Protein AF-A0A1B6LZZ6-F1 (afdb_monomer_lite)

Radius of gyration: 17.06 Å; chains: 1; bounding box: 38×44×40 Å

Structure (mmCIF, N/CA/C/O backbone):
data_AF-A0A1B6LZZ6-F1
#
_entry.id   AF-A0A1B6LZZ6-F1
#
loop_
_atom_site.group_PDB
_atom_site.id
_atom_site.type_symbol
_atom_site.label_atom_id
_atom_site.label_alt_id
_atom_site.label_comp_id
_atom_site.label_asym_id
_atom_site.label_entity_id
_atom_site.label_seq_id
_atom_site.pdbx_PDB_ins_code
_atom_site.Cartn_x
_atom_site.Cartn_y
_atom_site.Cartn_z
_atom_site.occupancy
_atom_site.B_iso_or_equiv
_atom_site.auth_seq_id
_atom_site.auth_comp_id
_atom_site.auth_asym_id
_atom_site.auth_atom_id
_atom_site.pdbx_PDB_model_num
ATOM 1 N N . LEU A 1 1 ? -4.001 -24.089 5.036 1.00 35.41 1 LEU A N 1
ATOM 2 C CA . LEU A 1 1 ? -5.277 -23.352 5.166 1.00 35.41 1 LEU A CA 1
ATOM 3 C C . LEU A 1 1 ? -5.196 -22.078 4.328 1.00 35.41 1 LEU A C 1
ATOM 5 O O . LEU A 1 1 ? -4.491 -21.163 4.716 1.00 35.41 1 LEU A O 1
ATOM 9 N N . ARG A 1 2 ? -5.837 -22.035 3.153 1.00 36.41 2 ARG A N 1
ATOM 10 C CA . ARG A 1 2 ? -5.922 -20.825 2.317 1.00 36.41 2 ARG A CA 1
ATOM 11 C C . ARG A 1 2 ? -7.156 -20.035 2.760 1.00 36.41 2 ARG A C 1
ATOM 13 O O . ARG A 1 2 ? -8.267 -20.458 2.454 1.00 36.41 2 ARG A O 1
ATOM 20 N N . ARG A 1 3 ? -6.993 -18.926 3.487 1.00 37.34 3 ARG A N 1
ATOM 21 C CA . ARG A 1 3 ? -8.081 -17.947 3.624 1.00 37.34 3 ARG A CA 1
ATOM 22 C C . ARG A 1 3 ? -8.238 -17.268 2.264 1.00 37.34 3 ARG A C 1
ATOM 24 O O . ARG A 1 3 ? -7.426 -16.436 1.883 1.00 37.34 3 ARG A O 1
ATOM 31 N N . ALA A 1 4 ? -9.231 -17.701 1.491 1.00 39.72 4 ALA A N 1
ATOM 32 C CA . ALA A 1 4 ? -9.656 -16.967 0.309 1.00 39.72 4 ALA A CA 1
ATOM 33 C C . ALA A 1 4 ? -10.131 -15.576 0.754 1.00 39.72 4 ALA A C 1
ATOM 35 O O . ALA A 1 4 ? -10.901 -15.469 1.710 1.00 39.72 4 ALA A O 1
ATOM 36 N N . PHE A 1 5 ? -9.646 -14.531 0.083 1.00 45.81 5 PHE A N 1
ATOM 37 C CA . PHE A 1 5 ? -10.030 -13.138 0.305 1.00 45.81 5 PHE A CA 1
ATOM 38 C C . PHE A 1 5 ? -11.502 -12.971 -0.108 1.00 45.81 5 PHE A C 1
ATOM 40 O O . PHE A 1 5 ? -11.811 -12.691 -1.262 1.00 45.81 5 PHE A O 1
ATOM 47 N N . ASN A 1 6 ? -12.425 -13.264 0.810 1.00 41.66 6 ASN A N 1
ATOM 48 C CA . ASN A 1 6 ? -13.866 -13.285 0.560 1.00 41.66 6 ASN A CA 1
ATOM 49 C C . ASN A 1 6 ? -14.479 -11.957 1.023 1.00 41.66 6 ASN A C 1
ATOM 51 O O . ASN A 1 6 ? -15.253 -11.905 1.975 1.00 41.66 6 ASN A O 1
ATOM 55 N N . ALA A 1 7 ? -14.039 -10.864 0.399 1.00 49.19 7 ALA A N 1
ATOM 56 C CA . ALA A 1 7 ? -14.571 -9.536 0.666 1.00 49.19 7 ALA A CA 1
ATOM 57 C C . ALA A 1 7 ? -15.867 -9.350 -0.131 1.00 49.19 7 ALA A C 1
ATOM 59 O O . ALA A 1 7 ? -15.845 -9.330 -1.361 1.00 49.19 7 ALA A O 1
ATOM 60 N N . GLN A 1 8 ? -16.997 -9.212 0.561 1.00 47.19 8 GLN A N 1
ATOM 61 C CA . GLN A 1 8 ? -18.284 -8.922 -0.081 1.00 47.19 8 GLN A CA 1
ATOM 62 C C . GLN A 1 8 ? -18.425 -7.428 -0.404 1.00 47.19 8 GLN A C 1
ATOM 64 O O . GLN A 1 8 ? -19.206 -7.056 -1.280 1.00 47.19 8 GLN A O 1
ATOM 69 N N . ARG A 1 9 ? -17.655 -6.568 0.279 1.00 51.53 9 ARG A N 1
ATOM 70 C CA . ARG A 1 9 ? -17.608 -5.118 0.053 1.00 51.53 9 ARG A CA 1
ATOM 71 C C . ARG A 1 9 ? -16.180 -4.595 0.185 1.00 51.53 9 ARG A C 1
ATOM 73 O O . ARG A 1 9 ? -15.504 -4.857 1.176 1.00 51.53 9 ARG A O 1
ATOM 80 N N . LEU A 1 10 ? -15.743 -3.848 -0.827 1.00 52.16 10 LEU A N 1
ATOM 81 C CA . LEU A 1 10 ? -14.418 -3.238 -0.907 1.00 52.16 10 LEU A CA 1
ATOM 82 C C . LEU A 1 10 ? -14.544 -1.724 -0.724 1.00 52.16 10 LEU A C 1
ATOM 84 O O . LEU A 1 10 ? -15.205 -1.066 -1.527 1.00 52.16 10 LEU A O 1
ATOM 88 N N . ILE A 1 11 ? -13.885 -1.169 0.292 1.00 60.25 11 ILE A N 1
ATOM 89 C CA . ILE A 1 11 ? -13.703 0.281 0.415 1.00 60.25 11 ILE A CA 1
ATOM 90 C C . ILE A 1 11 ? -12.314 0.620 -0.122 1.00 60.25 11 ILE A C 1
ATOM 92 O O . ILE A 1 11 ? -11.302 0.230 0.461 1.00 60.25 11 ILE A O 1
ATOM 96 N N . TYR A 1 12 ? -12.280 1.328 -1.254 1.00 60.28 12 TYR A N 1
ATOM 97 C CA . TYR A 1 12 ? -11.054 1.800 -1.891 1.00 60.28 12 TYR A CA 1
ATOM 98 C C . TYR A 1 12 ? -10.802 3.261 -1.528 1.00 60.28 12 TYR A C 1
ATOM 100 O O . TYR A 1 12 ? -11.592 4.138 -1.881 1.00 60.28 12 TYR A O 1
ATOM 108 N N . LEU A 1 13 ? -9.685 3.523 -0.851 1.00 59.69 13 LEU A N 1
ATOM 109 C CA . LEU A 1 13 ? -9.246 4.873 -0.518 1.00 59.69 13 LEU A CA 1
ATOM 110 C C . LEU A 1 13 ? -7.929 5.173 -1.236 1.00 59.69 13 LEU A C 1
ATOM 112 O O . LEU A 1 13 ? -6.887 4.585 -0.931 1.00 59.69 13 LEU A O 1
ATOM 116 N N . ARG A 1 14 ? -7.976 6.111 -2.188 1.00 56.91 14 ARG A N 1
ATOM 117 C CA . ARG A 1 14 ? -6.795 6.649 -2.870 1.00 56.91 14 ARG A CA 1
ATOM 118 C C . ARG A 1 14 ? -6.535 8.064 -2.384 1.00 56.91 14 ARG A C 1
ATOM 120 O O . ARG A 1 14 ? -7.313 8.966 -2.677 1.00 56.91 14 ARG A O 1
ATOM 127 N N . TRP A 1 15 ? -5.422 8.250 -1.688 1.00 65.00 15 TRP A N 1
ATOM 128 C CA . TRP A 1 15 ? -4.991 9.553 -1.193 1.00 65.00 15 TRP A CA 1
ATOM 129 C C . TRP A 1 15 ? -3.893 10.087 -2.110 1.00 65.00 15 TRP A C 1
ATOM 131 O O . TRP A 1 15 ? -2.809 9.509 -2.166 1.00 65.00 15 TRP A O 1
ATOM 141 N N . ILE A 1 16 ? -4.198 11.134 -2.885 1.00 49.19 16 ILE A N 1
ATOM 142 C CA . ILE A 1 16 ? -3.236 11.728 -3.827 1.00 49.19 16 ILE A CA 1
ATOM 143 C C . ILE A 1 16 ? -2.552 12.975 -3.268 1.00 49.19 16 ILE A C 1
ATOM 145 O O . ILE A 1 16 ? -1.388 13.155 -3.579 1.00 49.19 16 ILE A O 1
ATOM 149 N N . ASP A 1 17 ? -3.172 13.764 -2.389 1.00 53.88 17 ASP A N 1
ATOM 150 C CA . ASP A 1 17 ? -2.492 14.915 -1.787 1.00 53.88 17 ASP A CA 1
ATOM 151 C C . ASP A 1 17 ? -3.125 15.312 -0.450 1.00 53.88 17 ASP A C 1
ATOM 153 O O . ASP A 1 17 ? -4.342 15.440 -0.333 1.00 53.88 17 ASP A O 1
ATOM 157 N N . LEU A 1 18 ? -2.281 15.531 0.562 1.00 58.72 18 LEU A N 1
ATOM 158 C CA . LEU A 1 18 ? -2.628 16.052 1.894 1.00 58.72 18 LEU A CA 1
ATOM 159 C C . LEU A 1 18 ? -2.876 17.574 1.872 1.00 58.72 18 LEU A C 1
ATOM 161 O O . LEU A 1 18 ? -2.732 18.229 2.896 1.00 58.72 18 LEU A O 1
ATOM 165 N N . SER A 1 19 ? -3.227 18.174 0.730 1.00 59.06 19 SER A N 1
ATOM 166 C CA . SER A 1 19 ? -3.187 19.632 0.495 1.00 59.06 19 SER A CA 1
ATOM 167 C C . SER A 1 19 ? -4.204 20.476 1.291 1.00 59.06 19 SER A C 1
ATOM 169 O O . SER A 1 19 ? -4.437 21.639 0.971 1.00 59.06 19 SER A O 1
ATOM 171 N N . GLY A 1 20 ? -4.762 19.929 2.371 1.00 65.00 20 GLY A N 1
ATOM 172 C CA . GLY A 1 20 ? -5.541 20.664 3.367 1.00 65.00 20 GLY A CA 1
ATOM 173 C C . GLY A 1 20 ? -5.968 19.855 4.598 1.00 65.00 20 GLY A C 1
ATOM 174 O O . GLY A 1 20 ? -6.570 20.432 5.498 1.00 65.00 20 GLY A O 1
ATOM 175 N N . ALA A 1 21 ? -5.686 18.548 4.660 1.00 73.00 21 ALA A N 1
ATOM 176 C CA . ALA A 1 21 ? -6.045 17.700 5.796 1.00 73.00 21 ALA A CA 1
ATOM 177 C C . ALA A 1 21 ? -4.821 17.434 6.674 1.00 73.00 21 ALA A C 1
ATOM 179 O O . ALA A 1 21 ? -3.774 17.023 6.173 1.00 73.00 21 ALA A O 1
ATOM 180 N N . ASP A 1 22 ? -4.973 17.629 7.983 1.00 85.62 22 ASP A N 1
ATOM 181 C CA . ASP A 1 22 ? -3.930 17.274 8.940 1.00 85.62 22 ASP A CA 1
ATOM 182 C C . ASP A 1 22 ? -3.769 15.748 9.004 1.00 85.62 22 ASP A C 1
ATOM 184 O O . ASP A 1 22 ? -4.754 15.001 9.021 1.00 85.62 22 ASP A O 1
ATOM 188 N N . VAL A 1 23 ? -2.526 15.266 9.068 1.00 86.69 23 VAL A N 1
ATOM 189 C CA . VAL A 1 23 ? -2.228 13.825 9.088 1.00 86.69 23 VAL A CA 1
ATOM 190 C C . VAL A 1 23 ? -2.939 13.104 10.240 1.00 86.69 23 VAL A C 1
ATOM 192 O O . VAL A 1 23 ? -3.386 11.968 10.077 1.00 86.69 23 VAL A O 1
ATOM 195 N N . THR A 1 24 ? -3.146 13.777 11.376 1.00 88.75 24 THR A N 1
ATOM 196 C CA . THR A 1 24 ? -3.864 13.227 12.535 1.00 88.75 24 THR A CA 1
ATOM 197 C C . THR A 1 24 ? -5.334 12.966 12.213 1.00 88.75 24 THR A C 1
ATOM 199 O O . THR A 1 24 ? -5.891 11.955 12.647 1.00 88.75 24 THR A O 1
ATOM 202 N N . GLN A 1 25 ? -5.969 13.830 11.414 1.00 89.50 25 GLN A N 1
ATOM 203 C CA . GLN A 1 25 ? -7.356 13.641 10.975 1.00 89.50 25 GLN A CA 1
ATOM 204 C C . GLN A 1 25 ? -7.477 12.426 10.055 1.00 89.50 25 GLN A C 1
ATOM 206 O O . GLN A 1 25 ? -8.403 11.628 10.203 1.00 89.50 25 GLN A O 1
ATOM 211 N N . VAL A 1 26 ? -6.509 12.244 9.153 1.00 88.31 26 VAL A N 1
ATOM 212 C CA . VAL A 1 26 ? -6.462 11.080 8.258 1.00 88.31 26 VAL A CA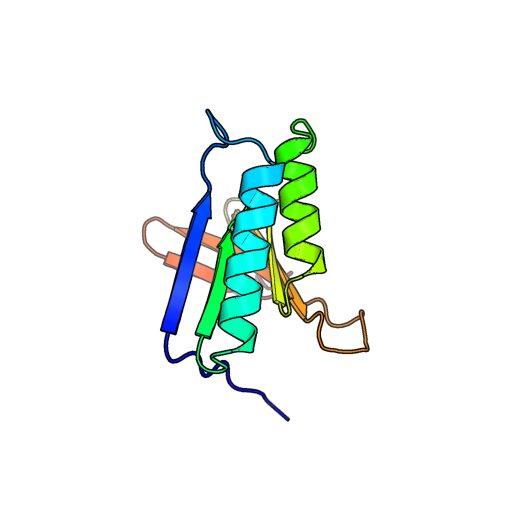 1
ATOM 213 C C . VAL A 1 26 ? -6.267 9.790 9.055 1.00 88.31 26 VAL A C 1
ATOM 215 O O . VAL A 1 26 ? -6.992 8.820 8.839 1.00 88.31 26 VAL A O 1
ATOM 218 N N . VAL A 1 27 ? -5.342 9.777 10.018 1.00 89.56 27 VAL A N 1
ATOM 219 C CA . VAL A 1 27 ? -5.129 8.623 10.908 1.00 89.56 27 VAL A CA 1
ATOM 220 C C . VAL A 1 27 ? -6.394 8.303 11.706 1.00 89.56 27 VAL A C 1
ATOM 222 O O . VAL A 1 27 ? -6.806 7.145 11.750 1.00 89.56 27 VAL A O 1
ATOM 225 N N . THR A 1 28 ? -7.054 9.318 12.271 1.00 91.50 28 THR A N 1
ATOM 226 C CA . THR A 1 28 ? -8.316 9.146 13.011 1.00 91.50 28 THR A CA 1
ATOM 227 C C . THR A 1 28 ? -9.395 8.530 12.121 1.00 91.50 28 THR A C 1
ATOM 229 O O . THR A 1 28 ? -10.059 7.572 12.511 1.00 91.50 28 THR A O 1
ATOM 232 N N . PHE A 1 29 ? -9.534 9.020 10.889 1.00 90.38 29 PHE A N 1
ATOM 233 C CA . PHE A 1 29 ? -10.483 8.469 9.927 1.00 90.38 29 PHE A CA 1
ATOM 234 C C . PHE A 1 29 ? -10.193 6.995 9.604 1.00 90.38 29 PHE A C 1
ATOM 236 O O . PHE A 1 29 ? -11.104 6.168 9.635 1.00 90.38 29 PHE A O 1
ATOM 243 N N . LEU A 1 30 ? -8.927 6.639 9.361 1.00 90.56 30 LEU A N 1
ATOM 244 C CA . LEU A 1 30 ? -8.531 5.250 9.110 1.00 90.56 30 LEU A CA 1
ATOM 245 C C . LEU A 1 30 ? -8.821 4.336 10.309 1.00 90.56 30 LEU A C 1
ATOM 247 O O . LEU A 1 30 ? -9.270 3.205 10.120 1.00 90.56 30 LEU A O 1
ATOM 251 N N . GLN A 1 31 ? -8.620 4.823 11.536 1.00 91.25 31 GLN A N 1
ATOM 252 C CA . GLN A 1 31 ? -8.987 4.093 12.753 1.00 91.25 31 GLN A CA 1
ATOM 253 C C . GLN A 1 31 ? -10.499 3.853 12.832 1.00 91.25 31 GLN A C 1
ATOM 255 O O . GLN A 1 31 ? -10.921 2.737 13.136 1.00 91.25 31 GLN A O 1
ATOM 260 N N . CYS A 1 32 ? -11.323 4.848 12.491 1.00 91.38 32 CYS A N 1
ATOM 261 C CA . CYS A 1 32 ? -12.774 4.674 12.414 1.00 91.38 32 CYS A CA 1
ATOM 262 C C . CYS A 1 32 ? -13.171 3.636 11.353 1.00 91.38 32 CYS A C 1
ATOM 264 O O . CYS A 1 32 ? -13.993 2.763 11.631 1.00 91.38 32 CYS A O 1
ATOM 266 N N . CYS A 1 33 ? -12.570 3.678 10.157 1.00 90.06 33 CYS A N 1
ATOM 267 C CA . CYS A 1 33 ? -12.810 2.670 9.120 1.00 90.06 33 CYS A CA 1
ATOM 268 C C . CYS A 1 33 ? -12.451 1.257 9.596 1.00 90.06 33 CYS A C 1
ATOM 270 O O . CYS A 1 33 ? -13.181 0.309 9.309 1.00 90.06 33 CYS A O 1
ATOM 272 N N . ARG A 1 34 ? -11.356 1.115 10.349 1.00 87.81 34 ARG A N 1
ATOM 273 C CA . ARG A 1 34 ? -10.946 -0.166 10.931 1.00 87.81 34 ARG A CA 1
ATOM 274 C C . ARG A 1 34 ? -11.940 -0.667 11.980 1.00 87.81 34 ARG A C 1
ATOM 276 O O . ARG A 1 34 ? -12.340 -1.822 11.919 1.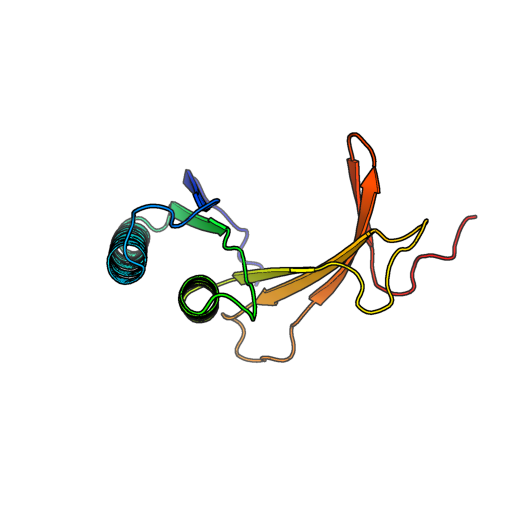00 87.81 34 ARG A O 1
ATOM 283 N N . ALA A 1 35 ? -12.414 0.199 12.874 1.00 90.44 35 ALA A N 1
ATOM 284 C CA . ALA A 1 35 ? -13.442 -0.168 13.854 1.00 90.44 35 ALA A CA 1
ATOM 285 C C . ALA A 1 35 ? -14.750 -0.643 13.180 1.00 90.44 35 ALA A C 1
ATOM 287 O O . ALA A 1 35 ? -15.403 -1.584 13.638 1.00 90.44 35 ALA A O 1
ATOM 288 N N . LEU A 1 36 ? -15.116 -0.038 12.044 1.00 88.00 36 LEU A N 1
ATOM 289 C CA . LEU A 1 36 ? -16.249 -0.496 11.233 1.00 88.00 36 LEU A CA 1
ATOM 290 C C . LEU A 1 36 ? -15.995 -1.878 10.614 1.00 88.00 36 LEU A C 1
ATOM 292 O O . LEU A 1 36 ? -16.881 -2.729 10.648 1.00 88.00 36 LEU A O 1
ATOM 296 N N . GLN A 1 37 ? -14.789 -2.123 10.095 1.00 86.62 37 GLN A N 1
ATOM 297 C CA . GLN A 1 37 ? -14.385 -3.431 9.567 1.00 86.62 37 GLN A CA 1
ATOM 298 C C . GLN A 1 37 ? -14.423 -4.532 10.644 1.00 86.62 37 GLN A C 1
ATOM 300 O O . GLN A 1 37 ? -14.805 -5.664 10.361 1.00 86.62 37 GLN A O 1
ATOM 305 N N . GLU A 1 38 ? -14.076 -4.218 11.893 1.00 85.81 38 GLU A N 1
ATOM 306 C CA . GLU A 1 38 ? -14.181 -5.173 13.008 1.00 85.81 38 GLU A CA 1
ATOM 307 C C . GLU A 1 38 ? -15.636 -5.569 13.305 1.00 85.81 38 GLU A C 1
ATOM 309 O O . GLU A 1 38 ? -15.904 -6.699 13.725 1.00 85.81 38 GLU A O 1
ATOM 314 N N . THR A 1 39 ? -16.578 -4.660 13.039 1.00 87.75 39 THR A N 1
ATOM 315 C CA . THR A 1 39 ? -18.018 -4.885 13.225 1.00 87.75 39 THR A CA 1
ATOM 316 C C . THR A 1 39 ? -18.639 -5.653 12.048 1.00 87.75 39 THR A C 1
ATOM 318 O O . THR A 1 39 ? -19.529 -6.478 12.257 1.00 87.75 39 THR A O 1
ATOM 321 N N . ASP A 1 40 ? -18.151 -5.439 10.821 1.00 85.69 40 ASP A N 1
ATOM 322 C CA . ASP A 1 40 ? -18.568 -6.154 9.606 1.00 85.69 40 ASP A CA 1
ATOM 323 C C . ASP A 1 40 ? -17.401 -6.944 8.992 1.00 85.69 40 ASP A C 1
ATOM 325 O O . ASP A 1 40 ? -16.630 -6.445 8.171 1.00 85.69 40 ASP A O 1
ATOM 329 N N . ARG A 1 41 ? -17.318 -8.235 9.339 1.00 77.75 41 ARG A N 1
ATOM 330 C CA . ARG A 1 41 ? -16.268 -9.148 8.851 1.00 77.75 41 ARG A CA 1
ATOM 331 C C . ARG A 1 41 ? -16.288 -9.394 7.334 1.00 77.75 41 ARG A C 1
ATOM 333 O O . ARG A 1 41 ? -15.363 -10.029 6.830 1.00 77.75 41 ARG A O 1
ATOM 340 N N . GLY A 1 42 ? -17.320 -8.952 6.612 1.00 82.50 42 GLY A N 1
ATOM 341 C CA . GLY A 1 42 ? -17.388 -9.019 5.148 1.00 82.50 42 GLY A CA 1
ATOM 342 C C . GLY A 1 42 ? -16.708 -7.842 4.441 1.00 82.50 42 GLY A C 1
ATOM 343 O O . GLY A 1 42 ? -16.585 -7.857 3.208 1.00 82.50 42 GLY A O 1
ATOM 344 N N . LEU A 1 43 ? -16.279 -6.830 5.200 1.00 84.69 43 LEU A N 1
ATOM 345 C CA . LEU A 1 43 ? -15.682 -5.603 4.694 1.00 84.69 43 LEU A CA 1
ATOM 346 C C . LEU A 1 43 ? -14.161 -5.736 4.568 1.00 84.69 43 LEU A C 1
ATOM 348 O O . LEU A 1 43 ? -13.471 -6.142 5.501 1.00 84.69 43 LEU A O 1
ATOM 352 N N . ALA A 1 44 ? -13.632 -5.342 3.410 1.00 86.31 44 ALA A N 1
ATOM 353 C CA . ALA A 1 44 ? -12.200 -5.182 3.195 1.00 86.31 44 ALA A CA 1
ATOM 354 C C . ALA A 1 44 ? -11.857 -3.708 2.979 1.00 86.31 44 ALA A C 1
ATOM 356 O O . ALA A 1 44 ? -12.432 -3.037 2.115 1.00 86.31 44 ALA A O 1
ATOM 357 N N . LEU A 1 45 ? -10.887 -3.224 3.752 1.00 87.25 45 LEU A N 1
ATOM 358 C CA . LEU A 1 45 ? -10.338 -1.883 3.622 1.00 87.25 45 LEU A CA 1
ATOM 359 C C . LEU A 1 45 ? -9.043 -1.944 2.810 1.00 87.25 45 LEU A C 1
ATOM 361 O O . LEU A 1 45 ? -8.081 -2.591 3.218 1.00 87.25 45 LEU A O 1
ATOM 365 N N . VAL A 1 46 ? -9.015 -1.258 1.668 1.00 89.94 46 VAL A N 1
ATOM 366 C CA . VAL A 1 46 ? -7.806 -1.118 0.849 1.00 89.94 46 VAL A CA 1
ATOM 367 C C . VAL A 1 46 ? -7.386 0.340 0.832 1.00 89.94 46 VAL A C 1
ATOM 369 O O . VAL A 1 46 ? -8.108 1.212 0.344 1.00 89.94 46 VAL A O 1
ATOM 372 N N . VAL A 1 47 ? -6.191 0.587 1.364 1.00 89.12 47 VAL A N 1
ATOM 373 C CA . VAL A 1 47 ? -5.611 1.923 1.490 1.00 89.12 47 VAL A CA 1
ATOM 374 C C . VAL A 1 47 ? -4.384 2.018 0.596 1.00 89.12 47 VAL A C 1
ATOM 376 O O . VAL A 1 47 ? -3.453 1.223 0.714 1.00 89.12 47 VAL A O 1
ATOM 379 N N . CYS A 1 48 ? -4.375 3.006 -0.295 1.00 89.62 48 CYS A N 1
ATOM 380 C CA . CYS A 1 48 ? -3.205 3.346 -1.093 1.00 89.62 48 CYS A CA 1
ATOM 381 C C . CYS A 1 48 ? -2.581 4.637 -0.562 1.00 89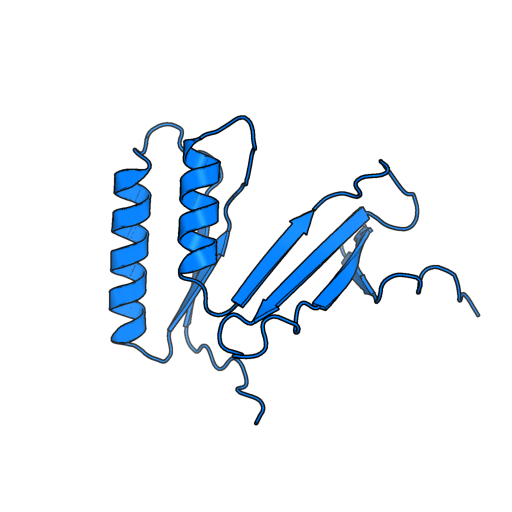.62 48 CYS A C 1
ATOM 383 O O . CYS A 1 48 ? -3.229 5.685 -0.555 1.00 89.62 48 CYS A O 1
ATOM 385 N N . THR A 1 49 ? -1.313 4.558 -0.165 1.00 86.81 49 THR A N 1
ATOM 386 C CA . THR A 1 49 ? -0.521 5.699 0.304 1.00 86.81 49 THR A CA 1
ATOM 387 C C . THR A 1 49 ? 0.721 5.869 -0.555 1.00 86.81 49 THR A C 1
ATOM 389 O O . THR A 1 49 ? 1.376 4.886 -0.909 1.00 86.81 49 THR A O 1
ATOM 392 N N . HIS A 1 50 ? 1.090 7.115 -0.834 1.00 85.81 50 HIS A N 1
ATOM 393 C CA . HIS A 1 50 ? 2.432 7.427 -1.308 1.00 85.81 50 HIS A CA 1
ATOM 394 C C . HIS A 1 50 ? 3.395 7.495 -0.124 1.00 85.81 50 HIS A C 1
ATOM 396 O O . HIS A 1 50 ? 3.042 7.986 0.945 1.00 85.81 50 HIS A O 1
ATOM 402 N N . ARG A 1 51 ? 4.618 7.006 -0.332 1.00 85.56 51 ARG A N 1
ATOM 403 C CA . ARG A 1 51 ? 5.729 7.169 0.603 1.00 85.56 51 ARG A CA 1
ATOM 404 C C . ARG A 1 51 ? 6.801 8.010 -0.074 1.00 85.56 51 ARG A C 1
ATOM 406 O O . ARG A 1 51 ? 7.339 7.599 -1.100 1.00 85.56 51 ARG A O 1
ATOM 413 N N . SER A 1 52 ? 7.118 9.148 0.526 1.00 84.50 52 SER A N 1
ATOM 414 C CA . SER A 1 52 ? 8.275 9.968 0.180 1.00 84.50 52 SER A CA 1
ATOM 415 C C . SER A 1 52 ? 9.175 10.079 1.403 1.00 84.50 52 SER A C 1
ATOM 417 O O . SER A 1 52 ? 8.687 10.299 2.509 1.00 84.50 52 SER A O 1
ATOM 419 N N . GLU A 1 53 ? 10.487 9.931 1.220 1.00 83.75 53 GLU A N 1
ATOM 420 C CA . GLU A 1 53 ? 11.450 10.161 2.308 1.00 83.75 53 GLU A CA 1
ATOM 421 C C . GLU A 1 53 ? 11.594 11.654 2.646 1.00 83.75 53 GLU A C 1
ATOM 423 O O . GLU A 1 53 ? 12.054 11.996 3.731 1.00 83.75 53 GLU A O 1
ATOM 428 N N . GLU A 1 54 ? 11.148 12.542 1.756 1.00 89.19 54 GLU A N 1
ATOM 429 C CA . GLU A 1 54 ? 11.202 13.998 1.935 1.00 89.19 54 GLU A CA 1
ATOM 430 C C . GLU A 1 54 ? 9.952 14.554 2.636 1.00 89.19 54 GLU A C 1
ATOM 432 O O . GLU A 1 54 ? 9.956 15.690 3.106 1.00 89.19 54 GLU A O 1
ATOM 437 N N . ASN A 1 55 ? 8.876 13.764 2.734 1.00 88.00 55 ASN A N 1
ATOM 438 C CA . ASN A 1 55 ? 7.615 14.186 3.337 1.00 88.00 55 ASN A CA 1
ATOM 439 C C . ASN A 1 55 ? 7.309 13.360 4.596 1.00 88.00 55 ASN A C 1
ATOM 441 O O . ASN A 1 55 ? 6.936 12.186 4.525 1.00 88.00 55 ASN A O 1
ATOM 445 N N . ARG A 1 56 ? 7.440 14.004 5.763 1.00 89.31 56 ARG A N 1
ATOM 446 C CA . ARG A 1 56 ? 7.220 13.378 7.075 1.00 89.31 56 ARG A CA 1
ATOM 447 C C . ARG A 1 56 ? 5.801 12.834 7.239 1.00 89.31 56 ARG A C 1
ATOM 449 O O . ARG A 1 56 ? 5.650 11.745 7.785 1.00 89.31 56 ARG A O 1
ATOM 456 N N . ASP A 1 57 ? 4.789 13.546 6.757 1.00 87.75 57 ASP A N 1
ATOM 457 C CA . ASP A 1 57 ? 3.388 13.151 6.925 1.00 87.75 57 ASP A CA 1
ATOM 458 C C . ASP A 1 57 ? 3.046 11.940 6.058 1.00 87.75 57 ASP A C 1
ATOM 460 O O . ASP A 1 57 ? 2.409 10.997 6.526 1.00 87.75 57 ASP A O 1
ATOM 464 N N . GLN A 1 58 ? 3.553 11.905 4.821 1.00 86.62 58 GLN A N 1
ATOM 465 C CA . GLN A 1 58 ? 3.442 10.726 3.958 1.00 86.62 58 GLN A CA 1
ATOM 466 C C . GLN A 1 58 ? 4.133 9.509 4.575 1.00 86.62 58 GLN A C 1
ATOM 468 O O . GLN A 1 58 ? 3.594 8.405 4.522 1.00 86.62 58 GLN A O 1
ATOM 473 N N . LYS A 1 59 ? 5.306 9.701 5.189 1.00 88.94 59 LYS A N 1
ATOM 474 C CA . LYS A 1 59 ? 6.026 8.630 5.885 1.00 88.94 59 LYS A CA 1
ATOM 475 C C . LYS A 1 59 ? 5.246 8.114 7.093 1.00 88.94 59 LYS A C 1
ATOM 477 O O . LYS A 1 59 ? 5.020 6.913 7.184 1.00 88.94 59 LYS A O 1
ATOM 482 N N . LEU A 1 60 ? 4.770 9.010 7.959 1.00 89.19 60 LEU A N 1
ATOM 483 C CA . LEU A 1 60 ? 3.949 8.659 9.121 1.00 89.19 60 LEU A CA 1
ATOM 484 C C . LEU A 1 60 ? 2.689 7.890 8.717 1.00 89.19 60 LEU A C 1
ATOM 486 O O . LEU A 1 60 ? 2.370 6.871 9.325 1.00 89.19 60 LEU A O 1
ATOM 490 N N . LEU A 1 61 ? 1.992 8.347 7.674 1.00 89.00 61 LEU A N 1
ATOM 491 C CA . LEU A 1 61 ? 0.784 7.693 7.185 1.00 89.00 61 LEU A CA 1
ATOM 492 C C . LEU A 1 61 ? 1.084 6.318 6.575 1.00 89.00 61 LEU A C 1
ATOM 494 O O . LEU A 1 61 ? 0.388 5.350 6.880 1.00 89.00 61 LEU A O 1
ATOM 498 N N . ALA A 1 62 ? 2.118 6.217 5.737 1.00 89.75 62 ALA A N 1
ATOM 499 C CA . ALA A 1 62 ? 2.533 4.953 5.137 1.00 89.75 62 ALA A CA 1
ATOM 500 C C . ALA A 1 62 ? 2.956 3.936 6.207 1.00 89.75 62 ALA A C 1
ATOM 502 O O . ALA A 1 62 ? 2.562 2.772 6.131 1.00 89.75 62 ALA A O 1
ATOM 503 N N . ASP A 1 63 ? 3.699 4.375 7.225 1.00 89.88 63 ASP A N 1
ATOM 504 C CA . ASP A 1 63 ? 4.105 3.531 8.345 1.00 89.88 63 ASP A CA 1
ATOM 505 C C . ASP A 1 63 ? 2.883 3.103 9.169 1.00 89.88 63 ASP A C 1
ATOM 507 O O . ASP A 1 63 ? 2.733 1.918 9.458 1.00 89.88 63 ASP A O 1
ATOM 511 N N . PHE A 1 64 ? 1.960 4.014 9.488 1.00 90.69 64 PHE A N 1
ATOM 512 C CA . PHE A 1 64 ? 0.721 3.680 10.196 1.00 90.69 64 PHE A CA 1
ATOM 513 C C . PHE A 1 64 ? -0.103 2.615 9.453 1.00 90.69 64 PHE A C 1
ATOM 515 O O . PHE A 1 64 ? -0.512 1.611 10.045 1.00 90.69 64 PHE A O 1
ATOM 522 N N . VAL A 1 65 ? -0.315 2.794 8.145 1.00 90.50 65 VAL A N 1
ATOM 523 C CA . VAL A 1 65 ? -1.043 1.824 7.312 1.00 90.50 65 VAL A CA 1
ATOM 524 C C . VAL A 1 65 ? -0.293 0.493 7.259 1.00 90.50 65 VAL A C 1
ATOM 526 O O . VAL A 1 65 ? -0.902 -0.559 7.432 1.00 90.50 65 VAL A O 1
ATOM 529 N N . ALA A 1 66 ? 1.031 0.515 7.096 1.00 89.44 66 ALA A N 1
ATOM 530 C CA . ALA A 1 66 ? 1.849 -0.693 7.055 1.00 89.44 66 ALA A CA 1
ATOM 531 C C . ALA A 1 66 ? 1.784 -1.518 8.352 1.00 89.44 66 ALA A C 1
ATOM 533 O O . ALA A 1 66 ? 1.759 -2.745 8.276 1.00 89.44 66 ALA A O 1
ATOM 534 N N . HIS A 1 67 ? 1.746 -0.861 9.517 1.00 87.88 67 HIS A N 1
ATOM 535 C CA . HIS A 1 67 ? 1.665 -1.523 10.827 1.00 87.88 67 HIS A CA 1
ATOM 536 C C . HIS A 1 67 ? 0.273 -2.081 11.141 1.00 87.88 67 HIS A C 1
ATOM 538 O O . HIS A 1 67 ? 0.145 -2.980 11.967 1.00 87.88 67 HIS A O 1
ATOM 544 N N . THR A 1 68 ? -0.774 -1.524 10.533 1.00 87.81 68 THR A N 1
ATOM 545 C CA . THR A 1 68 ? -2.165 -1.910 10.817 1.00 87.81 68 THR A CA 1
ATOM 546 C C . THR A 1 68 ? -2.755 -2.861 9.782 1.00 87.81 68 THR A C 1
ATOM 548 O O . THR A 1 68 ? -3.786 -3.473 10.057 1.00 87.81 68 THR A O 1
ATOM 551 N N . ALA A 1 69 ? -2.120 -2.997 8.617 1.00 89.06 69 ALA A N 1
ATOM 552 C CA . ALA A 1 69 ? -2.575 -3.861 7.542 1.00 89.06 69 ALA A CA 1
ATOM 553 C C . ALA A 1 69 ? -2.285 -5.344 7.812 1.00 89.06 69 ALA A C 1
ATOM 555 O O . ALA A 1 69 ? -1.178 -5.707 8.210 1.00 89.06 69 ALA A O 1
ATOM 556 N N . ASP A 1 70 ? -3.249 -6.201 7.475 1.00 89.00 70 ASP A N 1
ATOM 557 C CA . ASP A 1 70 ? -3.061 -7.657 7.427 1.00 89.00 70 ASP A CA 1
ATOM 558 C C . ASP A 1 70 ? -2.122 -8.064 6.275 1.00 89.00 70 ASP A C 1
ATOM 560 O O . ASP A 1 70 ? -1.276 -8.940 6.418 1.00 89.00 70 ASP A O 1
ATOM 564 N N . TYR A 1 71 ? -2.242 -7.381 5.131 1.00 89.38 71 TYR A N 1
ATOM 565 C CA . TYR A 1 71 ? -1.421 -7.583 3.938 1.00 89.38 71 TYR A CA 1
ATOM 566 C C . TYR A 1 71 ? -0.834 -6.256 3.477 1.00 89.38 71 TYR A C 1
ATOM 568 O O . TYR A 1 71 ? -1.565 -5.288 3.256 1.00 89.38 71 TYR A O 1
ATOM 576 N N . ARG A 1 72 ? 0.477 -6.222 3.246 1.00 90.75 72 ARG A N 1
ATOM 577 C CA . ARG A 1 72 ? 1.172 -5.048 2.716 1.00 90.75 72 ARG A CA 1
ATOM 578 C C . ARG A 1 72 ? 1.695 -5.324 1.317 1.00 90.75 72 ARG A C 1
ATOM 580 O O . ARG A 1 72 ? 2.461 -6.258 1.113 1.00 90.75 72 ARG A O 1
ATOM 587 N N . MET A 1 73 ? 1.324 -4.469 0.368 1.00 91.94 73 MET A N 1
ATOM 588 C CA . MET A 1 73 ? 1.859 -4.479 -0.991 1.00 91.94 73 MET A CA 1
ATOM 589 C C . MET A 1 73 ? 2.659 -3.200 -1.241 1.00 91.94 73 MET A C 1
ATOM 591 O O . MET A 1 73 ? 2.107 -2.103 -1.196 1.00 91.94 73 MET A O 1
ATOM 595 N N . THR A 1 74 ? 3.949 -3.339 -1.534 1.00 91.81 74 THR A N 1
ATOM 596 C CA . THR A 1 74 ? 4.842 -2.224 -1.865 1.00 91.81 74 THR A CA 1
ATOM 597 C C . THR A 1 74 ? 5.141 -2.246 -3.357 1.00 91.81 74 THR A C 1
ATOM 599 O O . THR A 1 74 ? 5.655 -3.240 -3.862 1.00 91.81 74 THR A O 1
ATOM 602 N N . ILE A 1 75 ? 4.863 -1.150 -4.064 1.00 92.31 75 ILE A N 1
ATOM 603 C CA . ILE A 1 75 ? 5.203 -0.984 -5.483 1.00 92.31 75 ILE A CA 1
ATOM 604 C C . ILE A 1 75 ? 6.332 0.037 -5.581 1.00 92.31 75 ILE A C 1
ATOM 606 O O . ILE A 1 75 ? 6.200 1.151 -5.076 1.00 92.31 75 ILE A O 1
ATOM 610 N N . ALA A 1 76 ? 7.430 -0.329 -6.236 1.00 92.06 76 ALA A N 1
ATOM 611 C CA . ALA A 1 76 ? 8.581 0.550 -6.401 1.00 92.06 76 ALA A CA 1
ATOM 612 C C . ALA A 1 76 ? 9.165 0.463 -7.814 1.00 92.06 76 ALA A C 1
ATOM 614 O O . ALA A 1 76 ? 9.117 -0.580 -8.470 1.00 92.06 76 ALA A O 1
ATOM 615 N N . GLY A 1 77 ? 9.751 1.570 -8.274 1.00 91.06 77 GLY A N 1
ATOM 616 C CA . GLY A 1 77 ? 10.647 1.552 -9.427 1.00 91.06 77 GLY A CA 1
ATOM 617 C C . GLY A 1 77 ? 11.931 0.776 -9.118 1.00 91.06 77 GLY A C 1
ATOM 618 O O . GLY A 1 77 ? 12.277 0.536 -7.959 1.00 91.06 77 GLY A O 1
ATOM 619 N N . LEU A 1 78 ? 12.659 0.381 -10.161 1.00 89.06 78 LEU A N 1
ATOM 620 C CA . LEU A 1 78 ? 13.945 -0.294 -9.991 1.00 89.06 78 LEU A CA 1
ATOM 621 C C . LEU A 1 78 ? 14.992 0.664 -9.410 1.00 89.06 78 LEU A C 1
ATOM 623 O O . LEU A 1 78 ? 15.201 1.761 -9.925 1.00 89.06 78 LEU A O 1
ATOM 627 N N . LYS A 1 79 ? 15.723 0.209 -8.387 1.00 85.06 79 LYS A N 1
ATOM 628 C CA . LYS A 1 79 ? 16.818 0.985 -7.771 1.00 85.06 79 LYS A CA 1
ATOM 629 C C . LYS A 1 79 ? 17.984 1.259 -8.727 1.00 85.06 79 LYS A C 1
ATOM 631 O O . LYS A 1 79 ? 18.743 2.193 -8.513 1.00 85.06 79 LYS A O 1
ATOM 636 N N . THR A 1 80 ? 18.127 0.445 -9.769 1.00 86.88 80 THR A N 1
ATOM 637 C CA . THR A 1 80 ? 19.194 0.533 -10.775 1.00 86.88 80 THR A CA 1
ATOM 638 C C . THR A 1 80 ? 18.859 1.473 -11.938 1.00 86.88 80 THR A C 1
ATOM 640 O O . THR A 1 80 ? 19.636 1.559 -12.883 1.00 86.88 80 THR A O 1
ATOM 643 N N . GLY A 1 81 ? 17.704 2.146 -11.909 1.00 86.19 81 GLY A N 1
ATOM 644 C CA . GLY A 1 81 ? 17.227 2.988 -13.006 1.00 86.19 81 GLY A CA 1
ATOM 645 C C . GLY A 1 81 ? 16.304 2.254 -13.982 1.00 86.19 81 GLY A C 1
ATOM 646 O O . GLY A 1 81 ? 15.703 1.231 -13.662 1.00 86.19 81 GLY A O 1
ATOM 647 N N . PHE A 1 82 ? 16.138 2.809 -15.180 1.00 87.06 82 PHE A N 1
ATOM 648 C CA . PHE A 1 82 ? 15.124 2.358 -16.135 1.00 87.06 82 PHE A CA 1
ATOM 649 C C . PHE A 1 82 ? 15.510 1.065 -16.867 1.00 87.06 82 PHE A C 1
ATOM 651 O O . PHE A 1 82 ? 16.670 0.845 -17.204 1.00 87.06 82 PHE A O 1
ATOM 658 N N . SER A 1 83 ? 14.512 0.231 -17.179 1.00 88.56 83 SER A N 1
ATOM 659 C CA . SER A 1 83 ? 14.685 -0.973 -17.998 1.00 88.56 83 SER A CA 1
ATOM 660 C C . SER A 1 83 ? 13.608 -1.096 -19.080 1.00 88.56 83 SER A C 1
ATOM 662 O O . SER A 1 83 ? 12.419 -0.828 -18.876 1.00 88.56 83 SER A O 1
ATOM 664 N N . ALA A 1 84 ? 14.026 -1.555 -20.263 1.00 87.12 84 ALA A N 1
ATOM 665 C CA . ALA A 1 84 ? 13.125 -1.830 -21.379 1.00 87.12 84 ALA A CA 1
ATOM 666 C C . ALA A 1 84 ? 12.207 -3.032 -21.108 1.00 87.12 84 ALA A C 1
ATOM 668 O O . ALA A 1 84 ? 11.102 -3.090 -21.646 1.00 87.12 84 ALA A O 1
ATOM 669 N N . THR A 1 85 ? 12.618 -3.968 -20.252 1.00 88.12 85 THR A N 1
ATOM 670 C CA . THR A 1 85 ? 11.913 -5.238 -20.013 1.00 88.12 85 THR A CA 1
ATOM 671 C C . THR A 1 85 ? 11.233 -5.311 -18.650 1.00 88.12 85 THR A C 1
ATOM 673 O O . THR A 1 85 ? 10.288 -6.080 -18.487 1.00 88.12 85 THR A O 1
ATOM 676 N N . VAL A 1 86 ? 11.644 -4.471 -17.697 1.00 91.44 86 VAL A N 1
ATOM 677 C CA . VAL A 1 86 ? 11.094 -4.421 -16.337 1.00 91.44 86 VAL A CA 1
ATOM 678 C C . VAL A 1 86 ? 10.787 -2.972 -15.970 1.00 91.44 86 VAL A C 1
ATOM 680 O O . VAL A 1 86 ? 11.624 -2.097 -16.154 1.00 91.44 86 VAL A O 1
ATOM 683 N N . THR A 1 87 ? 9.584 -2.703 -15.467 1.00 93.69 87 THR A N 1
ATOM 684 C CA . THR A 1 87 ? 9.201 -1.365 -14.988 1.00 93.69 87 THR A CA 1
ATOM 685 C C . THR A 1 87 ? 9.556 -1.172 -13.518 1.00 93.69 87 THR A C 1
ATOM 687 O O . THR A 1 87 ? 10.016 -0.102 -13.131 1.00 93.69 87 THR A O 1
ATOM 690 N N . GLY A 1 88 ? 9.354 -2.199 -12.698 1.00 94.19 88 GLY A N 1
ATOM 691 C CA . GLY A 1 88 ? 9.572 -2.104 -11.262 1.00 94.19 88 GLY A CA 1
ATOM 692 C C . GLY A 1 88 ? 9.371 -3.431 -10.552 1.00 94.19 88 GLY A C 1
ATOM 693 O O . GLY A 1 88 ? 9.293 -4.491 -11.185 1.00 94.19 88 GLY A O 1
ATOM 694 N N . SER A 1 89 ? 9.261 -3.354 -9.232 1.00 93.88 89 SER A N 1
ATOM 695 C CA . SER A 1 89 ? 8.990 -4.486 -8.357 1.00 93.88 89 SER A CA 1
ATOM 696 C C . SER A 1 89 ? 7.714 -4.296 -7.543 1.00 93.88 89 SER A C 1
ATOM 698 O O . SER A 1 89 ? 7.310 -3.178 -7.215 1.00 93.88 89 SER A O 1
ATOM 700 N N . VAL A 1 90 ? 7.090 -5.424 -7.219 1.00 94.06 90 VAL A N 1
ATOM 701 C CA . VAL A 1 90 ? 6.024 -5.521 -6.226 1.00 94.06 90 VAL A CA 1
ATOM 702 C C . VAL A 1 90 ? 6.505 -6.456 -5.130 1.00 94.06 90 VAL A C 1
ATOM 704 O O . VAL A 1 90 ? 6.882 -7.592 -5.407 1.00 94.06 90 VAL A O 1
ATOM 707 N N . GLU A 1 91 ? 6.490 -5.985 -3.895 1.00 92.94 91 GLU A N 1
ATOM 708 C CA . GLU A 1 91 ? 6.714 -6.807 -2.710 1.00 92.94 91 GLU A CA 1
ATOM 709 C C . GLU A 1 91 ? 5.381 -7.007 -1.992 1.00 92.94 91 GLU A C 1
ATOM 711 O O . GLU A 1 91 ? 4.657 -6.037 -1.773 1.00 92.94 91 GLU A O 1
ATOM 716 N N . ILE A 1 92 ? 5.057 -8.246 -1.632 1.00 91.62 92 ILE A N 1
ATOM 717 C CA . ILE A 1 92 ? 3.866 -8.581 -0.849 1.00 91.62 92 ILE A CA 1
ATOM 718 C C . ILE A 1 92 ? 4.313 -9.220 0.461 1.00 91.62 92 ILE A C 1
ATOM 720 O O . ILE A 1 92 ? 5.018 -10.227 0.443 1.00 91.62 92 ILE A O 1
ATOM 724 N N . VAL A 1 93 ? 3.862 -8.660 1.577 1.00 90.31 93 VAL A N 1
ATOM 725 C CA . VAL A 1 93 ? 4.106 -9.168 2.928 1.00 90.31 93 VAL A CA 1
ATOM 726 C C . VAL A 1 93 ? 2.767 -9.516 3.570 1.00 90.31 93 VAL A C 1
ATOM 728 O O . VAL A 1 93 ? 1.848 -8.696 3.565 1.00 90.31 93 VAL A O 1
ATOM 731 N N . ASP A 1 94 ? 2.656 -10.739 4.084 1.00 89.44 94 ASP A N 1
ATOM 732 C CA . ASP A 1 94 ? 1.545 -11.180 4.929 1.00 89.44 94 ASP A CA 1
ATOM 733 C C . ASP A 1 94 ? 1.946 -10.947 6.391 1.00 89.44 94 ASP A C 1
ATOM 735 O O . ASP A 1 94 ? 2.854 -11.602 6.899 1.00 89.44 94 ASP A O 1
ATOM 739 N N . ASN A 1 95 ? 1.314 -9.972 7.047 1.00 83.94 95 ASN A N 1
ATOM 740 C CA . ASN A 1 95 ? 1.596 -9.633 8.442 1.00 83.94 95 ASN A CA 1
ATOM 741 C C . ASN A 1 95 ? 0.853 -10.558 9.429 1.00 83.94 95 ASN A C 1
ATOM 743 O O . ASN A 1 95 ? 1.073 -10.454 10.636 1.00 83.94 95 ASN A O 1
ATOM 747 N N . LEU A 1 96 ? -0.039 -11.438 8.950 1.00 81.19 96 LEU A N 1
ATOM 748 C CA . LEU A 1 96 ? -0.751 -12.411 9.786 1.00 81.19 96 LEU A CA 1
ATOM 749 C C . LEU A 1 96 ? 0.067 -13.683 10.029 1.00 81.19 96 LEU A C 1
ATOM 751 O O . LEU A 1 96 ? -0.181 -14.394 11.006 1.00 81.19 96 LEU A O 1
ATOM 755 N N . GLU A 1 97 ? 1.007 -14.005 9.140 1.00 71.56 97 GLU A N 1
ATOM 756 C CA . GLU A 1 97 ? 1.891 -15.155 9.310 1.00 71.56 97 GLU A CA 1
ATOM 757 C C . GLU A 1 97 ? 2.980 -14.827 10.346 1.00 71.56 97 GLU A C 1
ATOM 759 O O . GLU A 1 97 ? 3.674 -13.818 10.259 1.00 71.56 97 GLU A O 1
ATOM 764 N N . SER A 1 98 ? 3.145 -15.690 11.359 1.00 63.09 98 SER A N 1
ATOM 765 C CA . SER A 1 98 ? 4.155 -15.493 12.415 1.00 63.09 98 SER A CA 1
ATOM 766 C C . SER A 1 98 ? 5.588 -15.586 11.891 1.00 63.09 98 SER A C 1
ATOM 768 O O . SER A 1 98 ? 6.525 -15.137 12.550 1.00 63.09 98 SER A O 1
ATOM 770 N N . ASP A 1 99 ? 5.759 -16.213 10.730 1.00 65.12 99 ASP A N 1
ATOM 771 C CA . ASP A 1 99 ? 7.032 -16.305 10.042 1.00 65.12 99 ASP A CA 1
ATOM 772 C C . ASP A 1 99 ? 7.198 -15.067 9.150 1.00 65.12 99 ASP A C 1
ATOM 774 O O . ASP A 1 99 ? 6.762 -15.030 7.999 1.00 65.12 99 ASP A O 1
ATOM 778 N N . GLN A 1 100 ? 7.841 -14.032 9.700 1.00 54.41 100 GLN A N 1
ATOM 779 C CA . GLN A 1 100 ? 8.146 -12.763 9.015 1.00 54.41 100 GLN A CA 1
ATOM 780 C C . GLN A 1 100 ? 8.997 -12.945 7.734 1.00 54.41 100 GLN A C 1
ATOM 782 O O . GLN A 1 100 ? 9.276 -11.981 7.021 1.00 54.41 100 GLN A O 1
ATOM 787 N N . SER A 1 101 ? 9.400 -14.180 7.425 1.00 53.66 101 SER A N 1
ATOM 788 C CA . SER A 1 101 ? 10.159 -14.590 6.245 1.00 53.66 101 SER A CA 1
ATOM 789 C C . SER A 1 101 ? 9.321 -14.696 4.958 1.00 53.66 101 SER A C 1
ATOM 791 O O . SER A 1 101 ? 9.892 -14.836 3.878 1.00 53.66 101 SER A O 1
ATOM 793 N N . ALA A 1 102 ? 7.986 -14.616 5.017 1.00 67.56 102 ALA A N 1
ATOM 794 C CA . ALA A 1 102 ? 7.107 -14.849 3.863 1.00 67.56 102 ALA A CA 1
ATOM 795 C C . ALA A 1 102 ? 6.932 -13.641 2.909 1.00 67.56 102 ALA A C 1
ATOM 797 O O . ALA A 1 102 ? 5.912 -13.539 2.219 1.00 67.56 102 ALA A O 1
ATOM 798 N N . SER A 1 103 ? 7.909 -12.728 2.824 1.00 82.06 103 SER A N 1
ATOM 799 C CA . SER A 1 103 ? 7.883 -11.668 1.804 1.00 82.06 103 SER A CA 1
ATOM 800 C C . SER A 1 103 ? 8.020 -12.278 0.406 1.00 82.06 103 SER A C 1
ATOM 802 O O . SER A 1 103 ? 8.953 -13.031 0.116 1.00 82.06 103 SER A O 1
ATOM 804 N N . ARG A 1 104 ? 7.079 -11.960 -0.485 1.00 89.56 104 ARG A N 1
ATOM 805 C CA . ARG A 1 104 ? 7.086 -12.411 -1.882 1.00 89.56 104 ARG A CA 1
ATOM 806 C C . ARG A 1 104 ? 7.409 -11.237 -2.789 1.00 89.56 104 ARG A C 1
ATOM 808 O O . ARG A 1 104 ? 6.606 -10.316 -2.941 1.00 89.56 104 ARG A O 1
ATOM 815 N N . LEU A 1 105 ? 8.578 -11.300 -3.418 1.00 91.50 105 LEU A N 1
ATOM 816 C CA . LEU A 1 105 ? 9.038 -10.310 -4.383 1.00 91.50 105 LEU A CA 1
ATOM 817 C C . LEU A 1 105 ? 8.697 -10.739 -5.812 1.00 91.50 105 LEU A C 1
ATOM 819 O O . LEU A 1 105 ? 9.016 -11.849 -6.237 1.00 91.50 105 LEU A O 1
ATOM 823 N N . PHE A 1 106 ? 8.126 -9.815 -6.575 1.00 93.19 106 PHE A N 1
ATOM 824 C CA . PHE A 1 106 ? 7.846 -9.949 -7.998 1.00 93.19 106 PHE A CA 1
ATOM 825 C C . PHE A 1 106 ? 8.394 -8.753 -8.768 1.00 93.19 106 PHE A C 1
ATOM 827 O O . PHE A 1 106 ? 8.549 -7.654 -8.235 1.00 93.19 106 PHE A O 1
ATOM 834 N N . HIS A 1 107 ? 8.636 -8.950 -10.056 1.00 94.44 107 HIS A N 1
ATOM 835 C CA . HIS A 1 107 ? 8.858 -7.871 -11.006 1.00 94.44 107 HIS A CA 1
ATOM 836 C C . HIS A 1 107 ? 7.612 -7.667 -11.857 1.00 94.44 107 HIS A C 1
ATOM 838 O O . HIS A 1 107 ? 6.848 -8.605 -12.099 1.00 94.44 107 HIS A O 1
ATOM 844 N N . PHE A 1 108 ? 7.417 -6.440 -12.331 1.00 94.31 108 PHE A N 1
ATOM 845 C CA . PHE A 1 108 ? 6.340 -6.141 -13.260 1.00 94.31 108 PHE A CA 1
ATOM 846 C C . PHE A 1 108 ? 6.808 -5.310 -14.447 1.00 94.31 108 PHE A C 1
ATOM 848 O O . PHE A 1 108 ? 7.760 -4.530 -14.365 1.00 94.31 108 PHE A O 1
ATOM 855 N N . LYS A 1 109 ? 6.098 -5.468 -15.563 1.00 94.00 109 LYS A N 1
ATOM 856 C CA . LYS A 1 109 ? 6.239 -4.649 -16.763 1.00 94.00 109 LYS A CA 1
ATOM 857 C C . LYS A 1 109 ? 4.901 -4.007 -17.092 1.00 94.00 109 LYS A C 1
ATOM 859 O O . LYS A 1 109 ? 3.901 -4.706 -17.264 1.00 94.00 109 LYS A O 1
ATOM 864 N N . LEU A 1 110 ? 4.907 -2.681 -17.178 1.00 92.44 110 LEU A N 1
ATOM 865 C CA . LEU A 1 110 ? 3.798 -1.907 -17.716 1.00 92.44 110 LEU A CA 1
ATOM 866 C C . LEU A 1 110 ? 3.899 -1.83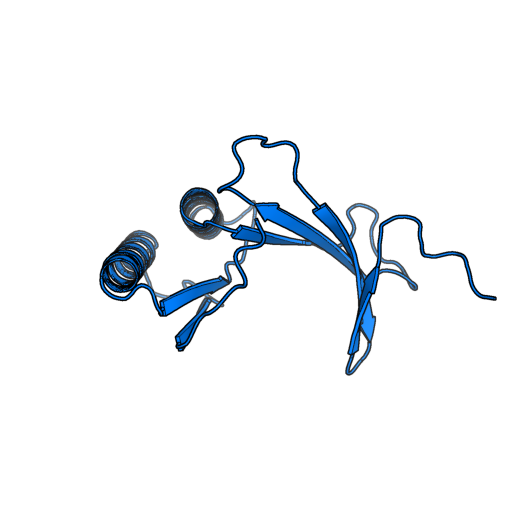6 -19.240 1.00 92.44 110 LEU A C 1
ATOM 868 O O . LEU A 1 110 ? 4.983 -1.691 -19.811 1.00 92.44 110 LEU A O 1
ATOM 872 N N . SER A 1 111 ? 2.737 -1.917 -19.862 1.00 90.25 111 SER A N 1
ATOM 873 C CA . SER A 1 111 ? 2.447 -1.571 -21.251 1.00 90.25 111 SER A CA 1
ATOM 874 C C . SER A 1 111 ? 1.154 -0.756 -21.256 1.00 90.25 111 SER A C 1
ATOM 876 O O . SER A 1 111 ? 0.455 -0.738 -20.241 1.00 90.25 111 SER A O 1
ATOM 878 N N . ASP A 1 112 ? 0.806 -0.124 -22.374 1.00 87.88 112 ASP A N 1
ATOM 879 C CA . ASP A 1 112 ? -0.295 0.850 -22.459 1.00 87.88 112 ASP A CA 1
ATOM 880 C C . ASP A 1 112 ? -1.624 0.387 -21.840 1.00 87.88 112 ASP A C 1
ATOM 882 O O . ASP A 1 112 ? -2.390 1.203 -21.335 1.00 87.88 112 ASP A O 1
ATOM 886 N N . ARG A 1 113 ? -1.921 -0.921 -21.875 1.00 90.88 113 ARG A N 1
ATOM 887 C CA . ARG A 1 113 ? -3.178 -1.491 -21.353 1.00 90.88 113 ARG A CA 1
ATOM 888 C C . ARG A 1 113 ? -3.005 -2.760 -20.5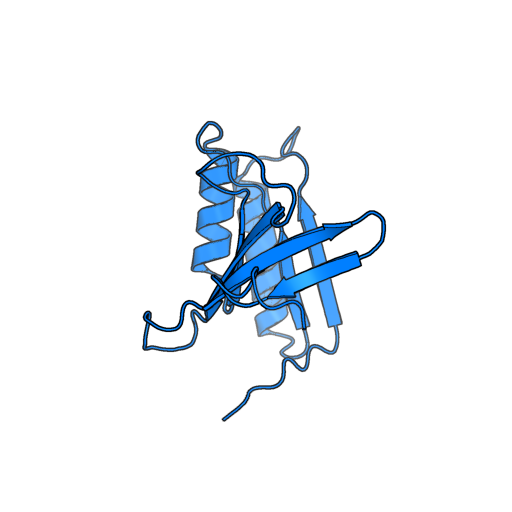19 1.00 90.88 113 ARG A C 1
ATOM 890 O O . ARG A 1 113 ? -3.991 -3.423 -20.213 1.00 90.88 113 ARG A O 1
ATOM 897 N N . GLN A 1 114 ? -1.774 -3.140 -20.179 1.00 91.12 114 GLN A N 1
ATOM 898 C CA . GLN A 1 114 ? -1.521 -4.387 -19.457 1.00 91.12 114 GLN A CA 1
ATOM 899 C C . GLN A 1 114 ? -0.366 -4.246 -18.468 1.00 91.12 114 GLN A C 1
ATOM 901 O O . GLN A 1 114 ? 0.687 -3.687 -18.780 1.00 91.12 114 GLN A O 1
ATOM 906 N N . VAL A 1 115 ? -0.559 -4.855 -17.298 1.00 91.94 115 VAL A N 1
ATOM 907 C CA . VAL A 1 115 ? 0.491 -5.131 -16.319 1.00 91.94 115 VAL A CA 1
ATOM 908 C C . VAL A 1 115 ? 0.815 -6.620 -16.384 1.00 91.94 115 VAL A C 1
ATOM 910 O O . VAL A 1 115 ? -0.076 -7.454 -16.234 1.00 91.94 115 VAL A O 1
ATOM 913 N N . ARG A 1 116 ? 2.081 -6.967 -16.622 1.00 92.88 116 ARG A N 1
ATOM 914 C CA . ARG A 1 116 ? 2.573 -8.348 -16.493 1.00 92.88 116 ARG A CA 1
ATOM 915 C C . ARG A 1 116 ? 3.407 -8.460 -15.233 1.00 92.88 116 ARG A C 1
ATOM 917 O O . ARG A 1 116 ? 4.310 -7.651 -15.059 1.00 92.88 116 ARG A O 1
ATOM 924 N N . VAL A 1 117 ? 3.129 -9.462 -14.405 1.00 91.81 117 VAL A N 1
ATOM 925 C CA . VAL A 1 117 ? 3.860 -9.752 -13.165 1.00 91.81 117 VAL A CA 1
ATOM 926 C C . VAL A 1 117 ? 4.565 -11.096 -13.319 1.00 91.81 117 VAL A C 1
ATOM 928 O O . VAL A 1 117 ? 3.985 -12.036 -13.859 1.00 91.81 117 VAL A O 1
ATOM 931 N N . PHE A 1 118 ? 5.820 -11.185 -12.894 1.00 92.31 118 PHE A N 1
ATOM 932 C CA . PHE A 1 118 ? 6.652 -12.379 -13.035 1.00 92.31 118 PHE A CA 1
ATOM 933 C C . PHE A 1 118 ? 7.671 -12.474 -11.897 1.00 92.31 118 PHE A C 1
ATOM 935 O O . PHE A 1 118 ? 7.988 -11.481 -11.238 1.00 92.31 118 PHE A O 1
ATOM 942 N N . ALA A 1 119 ? 8.187 -13.680 -11.656 1.00 89.50 119 ALA A N 1
ATOM 943 C CA . ALA A 1 119 ? 9.222 -13.888 -10.653 1.00 89.50 119 ALA A CA 1
ATOM 944 C C . ALA A 1 119 ? 10.528 -13.163 -11.050 1.00 89.50 119 ALA A C 1
ATOM 946 O O . ALA A 1 119 ? 10.857 -13.089 -12.244 1.00 89.50 119 ALA A O 1
ATOM 947 N N . PRO A 1 120 ? 11.301 -12.637 -10.083 1.00 85.88 120 PRO A N 1
ATOM 948 C CA . PRO A 1 120 ? 12.608 -12.049 -10.357 1.00 85.88 120 PRO A CA 1
ATOM 949 C C . PRO A 1 120 ? 13.507 -13.022 -11.137 1.00 85.88 120 PRO A C 1
ATOM 951 O O . PRO A 1 120 ? 13.435 -14.233 -10.953 1.00 85.88 120 PRO A O 1
ATOM 954 N N . GLY A 1 121 ? 14.317 -12.504 -12.064 1.00 79.31 121 GLY A N 1
ATOM 955 C CA . GLY A 1 121 ? 15.211 -13.326 -12.895 1.00 79.31 121 GLY A CA 1
ATOM 956 C C . GLY A 1 121 ? 14.544 -14.102 -14.040 1.00 79.31 121 GLY A C 1
ATOM 957 O O . GLY A 1 121 ? 15.245 -14.640 -14.886 1.00 79.31 121 GLY A O 1
ATOM 958 N N . SER A 1 122 ? 13.210 -14.103 -14.152 1.00 75.75 122 SER A N 1
ATOM 959 C CA . SER A 1 122 ? 12.499 -14.812 -15.238 1.00 75.75 122 SER A CA 1
ATOM 960 C C . SER A 1 122 ? 12.527 -14.080 -16.593 1.00 75.75 122 SER A C 1
ATOM 962 O O . SER A 1 122 ? 11.993 -14.563 -17.591 1.00 75.75 122 SER A O 1
ATOM 964 N N . VAL A 1 123 ? 13.145 -12.897 -16.652 1.00 62.03 123 VAL A N 1
ATOM 965 C CA . VAL A 1 123 ? 13.239 -12.064 -17.859 1.00 62.03 123 VAL A CA 1
ATOM 966 C C . VAL A 1 123 ? 14.419 -12.539 -18.699 1.00 62.03 123 VAL A C 1
ATOM 968 O O . VAL A 1 123 ? 15.500 -11.964 -18.656 1.00 62.03 123 VAL A O 1
ATOM 971 N N . GLY A 1 124 ? 14.218 -13.632 -19.429 1.00 52.09 124 GLY A N 1
ATOM 972 C CA . GLY A 1 124 ? 15.271 -14.221 -20.259 1.00 52.09 124 GLY A CA 1
ATOM 973 C C . GLY A 1 124 ? 14.879 -15.468 -21.044 1.00 52.09 124 GLY A C 1
ATOM 974 O O . GLY A 1 124 ? 15.582 -15.818 -21.982 1.00 52.09 124 GLY A O 1
ATOM 975 N N . ILE A 1 125 ? 13.750 -16.113 -20.741 1.00 44.34 125 ILE A N 1
ATOM 976 C CA . ILE A 1 125 ? 13.330 -17.317 -21.470 1.00 44.34 125 ILE A CA 1
ATOM 977 C C . ILE A 1 125 ? 12.204 -16.939 -22.430 1.00 44.34 125 ILE A C 1
ATOM 979 O O . ILE A 1 125 ? 11.020 -17.056 -22.126 1.00 44.34 125 ILE A O 1
ATOM 983 N N . ARG A 1 126 ? 12.596 -16.418 -23.593 1.00 40.56 126 ARG A N 1
ATOM 984 C CA . ARG A 1 126 ? 11.794 -16.557 -24.808 1.00 40.56 126 ARG A CA 1
ATOM 985 C C . ARG A 1 126 ? 12.222 -17.875 -25.454 1.00 40.56 126 ARG A C 1
ATOM 987 O O . ARG A 1 126 ? 13.325 -17.939 -25.985 1.00 40.56 126 ARG A O 1
ATOM 994 N N . THR A 1 127 ? 11.388 -18.904 -25.359 1.00 34.00 127 THR A N 1
ATOM 995 C CA . THR A 1 127 ? 11.223 -19.875 -26.455 1.00 34.00 127 THR A CA 1
ATOM 996 C C . THR A 1 127 ? 10.204 -19.326 -27.433 1.00 34.00 127 THR A C 1
ATOM 998 O O . THR A 1 127 ? 9.234 -18.702 -26.937 1.00 34.00 127 THR A O 1
#

Organism: NCBI:txid36148

Sequence (127 aa):
LRRAFNAQRLIYLRWIDLSGADVTQVVTFLQCCRALQETDRGLALVVCTHRSEENRDQKLLADFVAHTADYRMTIAGLKTGFSATVTGSVEIVDNLESDQSASRLFHFKLSDRQVRVFAPGSVGIRT

InterPro domains:
  IPR018627 Elongator complex protein 6 [PF09807] (20-112)
  IPR018627 Elongator complex protein 6 [PTHR16184] (20-122)
  IPR027417 P-loop containing nu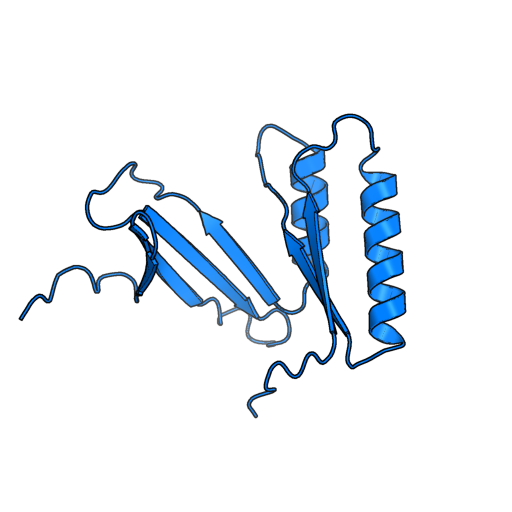cleoside triphosphate hydrolase [G3DSA:3.40.50.300] (15-119)

Secondary structure (DSSP, 8-state):
-------SEEEEEE----SS--HHHHHHHHHHHHHHHHH-TTEEEEEE----TT-HHHHHHHHHHHHH-SEEEEEEE-TT---SS--EEEEEEESSSS-TT--EEEEEEEETTEEEEE-TT-TT---

pLDDT: mean 79.86, std 16.59, range [34.0, 94.44]

Foldseek 3Di:
DDPDLQAPEEDEDDDDDCVDPDLVVVLVVVVVVVVVCVVPVNYDYDYDADDDPVDPSSPVNLVSCVVPDQKDKDWDADPVDDDPQFGTKIWIAGPPDPPRPPIAIWTWDDDPPDIDIGHPPPRPDDD